Protein AF-A6QT01-F1 (afdb_monomer)

Radius of gyration: 17.13 Å; Cα contacts (8 Å, |Δi|>4): 63; chains: 1; bounding box: 42×32×41 Å

Mean predicted aligned error: 12.09 Å

Sequence (136 aa):
MQLQRLYQLRVWSDDSMLNKWCTESHEENLNQGEFERILTNDFSLPKDSMLKEWYNGTYKKIARIKRTDMGADGLEDILTEFPPAFEFAKPLCRAIRDILFPYGDRGIIVGTPQDPKRLYNPVIKAYDDAIAKIKS

Structure (mmCIF, N/CA/C/O backbone):
data_AF-A6QT01-F1
#
_entry.id   AF-A6QT01-F1
#
loop_
_atom_site.group_PDB
_atom_site.id
_atom_site.type_symbol
_atom_site.label_atom_id
_atom_site.label_alt_id
_atom_site.label_comp_id
_atom_site.label_asym_id
_atom_site.label_entity_id
_atom_site.label_seq_id
_atom_site.pdbx_PDB_ins_code
_atom_site.Cartn_x
_atom_site.Cartn_y
_atom_site.Cartn_z
_atom_site.occupancy
_atom_site.B_iso_or_equiv
_atom_site.auth_seq_id
_atom_site.auth_comp_id
_atom_site.auth_asym_id
_atom_site.auth_atom_id
_atom_site.pdbx_PDB_model_num
ATOM 1 N N . MET A 1 1 ? -22.913 15.668 8.322 1.00 46.38 1 MET A N 1
ATOM 2 C CA . MET A 1 1 ? -22.617 17.094 8.010 1.00 46.38 1 MET A CA 1
ATOM 3 C C . MET A 1 1 ? -21.232 17.560 8.510 1.00 46.38 1 MET A C 1
ATOM 5 O O . MET A 1 1 ? -20.797 18.626 8.086 1.00 46.38 1 MET A O 1
ATOM 9 N N . GLN A 1 2 ? -20.512 16.812 9.369 1.00 51.22 2 GLN A N 1
ATOM 10 C CA . GLN A 1 2 ? -19.183 17.218 9.873 1.00 51.22 2 GLN A CA 1
ATOM 11 C C . GLN A 1 2 ? -18.005 16.577 9.107 1.00 51.22 2 GLN A C 1
ATOM 13 O O . GLN A 1 2 ? -17.073 17.297 8.751 1.00 51.22 2 GLN A O 1
ATOM 18 N N . LEU A 1 3 ? -18.093 15.299 8.716 1.00 41.78 3 LEU A N 1
ATOM 19 C CA . LEU A 1 3 ? -17.086 14.625 7.866 1.00 41.78 3 LEU A CA 1
ATOM 20 C C . LEU A 1 3 ? -16.738 15.369 6.562 1.00 41.78 3 LEU A C 1
ATOM 22 O O . LEU A 1 3 ? -15.567 15.519 6.218 1.00 41.78 3 LEU A O 1
ATOM 26 N N . GLN A 1 4 ? -17.742 15.924 5.879 1.00 46.78 4 GLN A N 1
ATOM 27 C CA . GLN A 1 4 ? -17.555 16.688 4.639 1.00 46.78 4 GLN A CA 1
ATOM 28 C C . GLN A 1 4 ? -16.692 17.949 4.849 1.00 46.78 4 GLN A C 1
ATOM 30 O O . GLN A 1 4 ? -15.889 18.297 3.987 1.00 46.78 4 GLN A O 1
ATOM 35 N N . ARG A 1 5 ? -16.777 18.600 6.023 1.00 46.69 5 ARG A N 1
ATOM 36 C CA . ARG A 1 5 ? -15.918 19.753 6.356 1.00 46.69 5 ARG A CA 1
ATOM 37 C C . ARG A 1 5 ? -14.478 19.342 6.655 1.00 46.69 5 ARG A C 1
ATOM 39 O O . ARG A 1 5 ? -13.564 20.079 6.299 1.00 46.69 5 ARG A O 1
ATOM 46 N N . LEU A 1 6 ? -14.265 18.189 7.296 1.00 44.66 6 LEU A N 1
ATOM 47 C CA . LEU A 1 6 ? -12.921 17.691 7.626 1.00 44.66 6 LEU A CA 1
ATOM 48 C C . LEU A 1 6 ? -12.116 17.340 6.366 1.00 44.66 6 LEU A C 1
ATOM 50 O O . LEU A 1 6 ? -10.916 17.609 6.315 1.00 44.66 6 LEU A O 1
ATOM 54 N N . TYR A 1 7 ? -12.779 16.815 5.334 1.00 43.91 7 TYR A N 1
ATOM 55 C CA . TYR A 1 7 ? -12.152 16.542 4.038 1.00 43.91 7 TYR A CA 1
ATOM 56 C C . TYR A 1 7 ? -11.927 17.811 3.202 1.00 43.91 7 TYR A C 1
ATOM 58 O O . TYR A 1 7 ? -10.860 17.957 2.607 1.00 43.91 7 TYR A O 1
ATOM 66 N N . GLN A 1 8 ? -12.847 18.784 3.236 1.00 49.38 8 GLN A N 1
ATOM 67 C CA . GLN A 1 8 ? -12.639 20.087 2.582 1.00 49.38 8 GLN A CA 1
ATOM 68 C C . GLN A 1 8 ? -11.492 20.909 3.203 1.00 49.38 8 GLN A C 1
ATOM 70 O O . GLN A 1 8 ? -10.868 21.710 2.510 1.00 49.38 8 GLN A O 1
ATOM 75 N N . LEU A 1 9 ? -11.152 20.684 4.480 1.00 45.25 9 LEU A N 1
ATOM 76 C CA . LEU A 1 9 ? -10.017 21.331 5.158 1.00 45.25 9 LEU A CA 1
ATOM 77 C C . LEU A 1 9 ? -8.638 20.822 4.693 1.00 45.25 9 LEU A C 1
ATOM 79 O O . LEU A 1 9 ? -7.644 21.525 4.882 1.00 45.25 9 LEU A O 1
ATOM 83 N N . ARG A 1 10 ? -8.547 19.638 4.066 1.00 45.94 10 ARG A N 1
ATOM 84 C CA . ARG A 1 10 ? -7.302 19.113 3.476 1.00 45.94 10 ARG A CA 1
ATOM 85 C C . ARG A 1 10 ? -7.426 18.956 1.956 1.00 45.94 10 ARG A C 1
ATOM 87 O O . ARG A 1 10 ? -7.525 17.862 1.426 1.00 45.94 10 ARG A O 1
ATOM 94 N N . VAL A 1 11 ? -7.328 20.095 1.269 1.00 44.81 11 VAL A N 1
ATOM 95 C CA . VAL A 1 11 ? -6.832 20.280 -0.116 1.00 44.81 11 VAL A CA 1
ATOM 96 C C . VAL A 1 11 ? -7.614 19.618 -1.263 1.00 44.81 11 VAL A C 1
ATOM 98 O O . VAL A 1 11 ? -7.291 19.899 -2.406 1.00 44.81 11 VAL A O 1
ATOM 101 N N . TRP A 1 12 ? -8.646 18.798 -1.073 1.00 44.38 12 TRP A N 1
ATOM 102 C CA . TRP A 1 12 ? -9.401 18.223 -2.208 1.00 44.38 12 TRP A CA 1
ATOM 103 C C . TRP A 1 12 ? -10.818 18.802 -2.250 1.00 44.38 12 TRP A C 1
ATOM 105 O O . TRP A 1 12 ? -11.774 18.194 -1.779 1.00 44.38 12 TRP A O 1
ATOM 115 N N . SER A 1 13 ? -10.929 20.037 -2.751 1.00 44.19 13 SER A N 1
ATOM 116 C CA . SER A 1 13 ? -12.147 20.851 -2.616 1.00 44.19 13 SER A CA 1
ATOM 117 C C . SER A 1 13 ? -13.298 20.474 -3.556 1.00 44.19 13 SER A C 1
ATOM 119 O O . SER A 1 13 ? -14.434 20.757 -3.199 1.00 44.19 13 SER A O 1
ATOM 121 N N . ASP A 1 14 ? -13.069 19.823 -4.700 1.00 48.16 14 ASP A N 1
ATOM 122 C CA . ASP A 1 14 ? -14.105 19.734 -5.750 1.00 48.16 14 ASP A CA 1
ATOM 123 C C . ASP A 1 14 ? -14.274 18.335 -6.361 1.00 48.16 14 ASP A C 1
ATOM 125 O O . ASP A 1 14 ? -14.517 18.199 -7.560 1.00 48.16 14 ASP A O 1
ATOM 129 N N . ASP A 1 15 ? -14.161 17.265 -5.568 1.00 50.62 15 ASP A N 1
ATOM 130 C CA . ASP A 1 15 ? -14.431 15.927 -6.101 1.00 50.62 15 ASP A CA 1
ATOM 131 C C . ASP A 1 15 ? -15.898 15.513 -5.889 1.00 50.62 15 ASP A C 1
ATOM 133 O O . ASP A 1 15 ? -16.330 15.166 -4.785 1.00 50.62 15 ASP A O 1
ATOM 137 N N . SER A 1 16 ? -16.688 15.537 -6.969 1.00 52.47 16 SER A N 1
ATOM 138 C CA . SER A 1 16 ? -18.086 15.078 -6.951 1.00 52.47 16 SER A CA 1
ATOM 139 C C . SER A 1 16 ? -18.210 13.602 -6.550 1.00 52.47 16 SER A C 1
ATOM 141 O O . SER A 1 16 ? -19.237 13.205 -5.995 1.00 52.47 16 SER A O 1
ATOM 143 N N . MET A 1 17 ? -17.150 12.805 -6.756 1.00 45.69 17 MET A N 1
ATOM 144 C CA . MET A 1 17 ? -17.104 11.410 -6.325 1.00 45.69 17 MET A CA 1
ATOM 145 C C . MET A 1 17 ? -17.058 11.268 -4.805 1.00 45.69 17 MET A C 1
ATOM 147 O O . MET A 1 17 ? -17.698 10.358 -4.292 1.00 45.69 17 MET A O 1
ATOM 151 N N . LEU A 1 18 ? -16.376 12.161 -4.078 1.00 48.75 18 LEU A N 1
ATOM 152 C CA . LEU A 1 18 ? -16.336 12.131 -2.609 1.00 48.75 18 LEU A CA 1
ATOM 153 C C . LEU A 1 18 ? -17.718 12.404 -2.014 1.00 48.75 18 LEU A C 1
ATOM 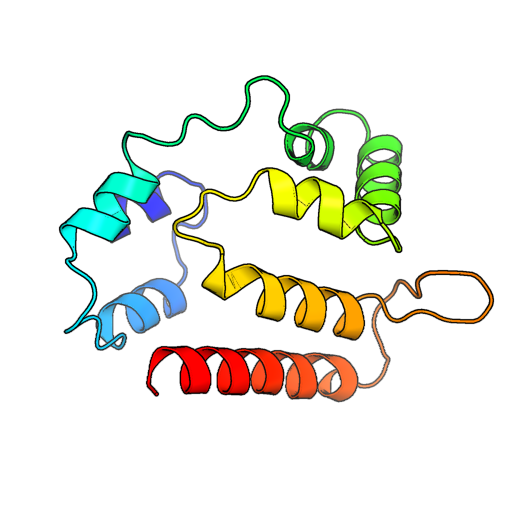155 O O . LEU A 1 18 ? -18.164 11.687 -1.121 1.00 48.75 18 LEU A O 1
ATOM 159 N N . ASN A 1 19 ? -18.426 13.399 -2.553 1.00 52.56 19 ASN A N 1
ATOM 160 C CA . ASN A 1 19 ? -19.798 13.681 -2.138 1.00 52.56 19 ASN A CA 1
ATOM 161 C C . ASN A 1 19 ? -20.711 12.494 -2.440 1.00 52.56 19 ASN A C 1
ATOM 163 O O . ASN A 1 19 ? -21.474 12.080 -1.574 1.00 52.56 19 ASN A O 1
ATOM 167 N N . LYS A 1 20 ? -20.595 11.902 -3.631 1.00 51.84 20 LYS A N 1
ATOM 168 C CA . LYS A 1 20 ? -21.385 10.731 -4.012 1.00 51.84 20 LYS A CA 1
ATOM 169 C C . LYS A 1 20 ? -21.101 9.526 -3.105 1.00 51.84 20 LYS A C 1
ATOM 171 O O . LYS A 1 20 ? -22.038 8.924 -2.600 1.00 51.84 20 LYS A O 1
ATOM 176 N N . TRP A 1 21 ? -19.832 9.254 -2.801 1.00 50.56 21 TRP A N 1
ATOM 177 C CA . TRP A 1 21 ? -19.414 8.160 -1.920 1.00 50.56 21 TRP A CA 1
ATOM 178 C C . TRP A 1 21 ? -19.923 8.337 -0.483 1.00 50.56 21 TRP A C 1
ATOM 180 O O . TRP A 1 21 ? -20.471 7.396 0.071 1.00 50.56 21 TRP A O 1
ATOM 190 N N . CYS A 1 22 ? -19.857 9.551 0.078 1.00 50.03 22 CYS A N 1
ATOM 191 C CA . CYS A 1 22 ? -20.431 9.873 1.394 1.00 50.03 22 CYS A CA 1
ATOM 192 C C . CYS A 1 22 ? -21.967 9.811 1.442 1.00 50.03 22 CYS A C 1
ATOM 194 O O . CYS A 1 22 ? -22.536 9.725 2.526 1.00 50.03 22 CYS A O 1
ATOM 196 N N . THR A 1 23 ? -22.645 9.949 0.298 1.00 50.09 23 THR A N 1
ATOM 197 C CA . THR A 1 23 ? -24.118 9.945 0.231 1.00 50.09 23 THR A CA 1
ATOM 198 C C . THR A 1 23 ? -24.666 8.541 -0.036 1.00 50.09 23 THR A C 1
ATOM 200 O O . THR A 1 23 ? -25.776 8.227 0.379 1.00 50.09 23 THR A O 1
ATOM 203 N N . GLU A 1 24 ? -23.895 7.700 -0.731 1.00 50.09 24 GLU A N 1
ATOM 204 C CA . GLU A 1 24 ? -24.264 6.333 -1.121 1.00 50.09 24 GLU A CA 1
ATOM 205 C C . GLU A 1 24 ? -23.672 5.257 -0.193 1.00 50.09 24 GLU A C 1
ATOM 207 O O . GLU A 1 24 ? -24.076 4.093 -0.265 1.00 50.09 24 GLU A O 1
ATOM 212 N N . SER A 1 25 ? -22.732 5.605 0.695 1.00 49.19 25 SER A N 1
ATOM 213 C CA . SER A 1 25 ? -22.277 4.692 1.739 1.00 49.19 25 SER A CA 1
ATOM 214 C C . SER A 1 25 ? -23.412 4.458 2.742 1.00 49.19 25 SER A C 1
ATOM 216 O O . SER A 1 25 ? -23.783 5.325 3.530 1.00 49.19 25 SER A O 1
ATOM 218 N N . HIS A 1 26 ? -23.976 3.248 2.729 1.00 4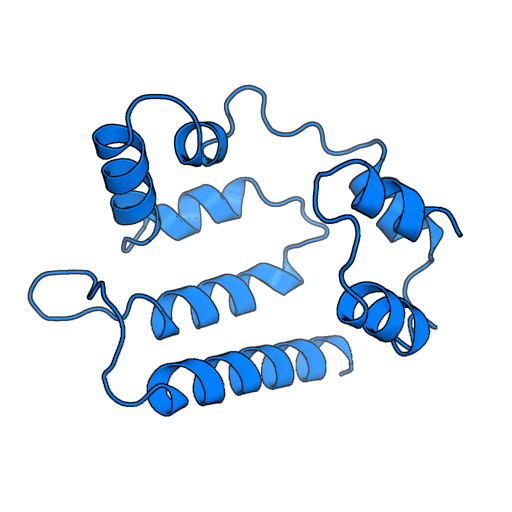5.34 26 HIS A N 1
ATOM 219 C CA . HIS A 1 26 ? -24.821 2.733 3.807 1.00 45.34 26 HIS A CA 1
ATOM 220 C C . HIS A 1 26 ? -23.971 2.512 5.074 1.00 45.34 26 HIS A C 1
ATOM 222 O O . HIS A 1 26 ? -23.740 1.379 5.498 1.00 45.34 26 HIS A O 1
ATOM 228 N N . GLU A 1 27 ? -23.476 3.592 5.680 1.00 47.12 27 GLU A N 1
ATOM 229 C CA . GLU A 1 27 ? -22.886 3.616 7.024 1.00 47.12 27 GLU A CA 1
ATOM 230 C C . GLU A 1 27 ? -23.981 3.463 8.096 1.00 47.12 27 GLU A C 1
ATOM 232 O O . GLU A 1 27 ? -24.045 4.217 9.058 1.00 47.12 27 GLU A O 1
ATOM 237 N N . GLU A 1 28 ? -24.879 2.487 7.952 1.00 44.84 28 GLU A N 1
ATOM 238 C CA . GLU A 1 28 ? -25.910 2.240 8.970 1.00 44.84 28 GLU A CA 1
ATOM 239 C C . GLU A 1 28 ? -25.373 1.471 10.190 1.00 44.84 28 GLU A C 1
ATOM 241 O O . GLU A 1 28 ? -26.103 1.289 11.155 1.00 44.84 28 GLU A O 1
ATOM 246 N N . ASN A 1 29 ? -24.100 1.046 10.195 1.00 43.69 29 ASN A N 1
ATOM 247 C CA . ASN A 1 29 ? -23.547 0.207 11.271 1.00 43.69 29 ASN A CA 1
ATOM 248 C C . ASN A 1 29 ? -22.169 0.612 11.814 1.00 43.69 29 ASN A C 1
ATOM 250 O O . ASN A 1 29 ? -21.608 -0.108 12.636 1.00 43.69 29 ASN A O 1
ATOM 254 N N . LEU A 1 30 ? -21.623 1.763 11.424 1.00 46.25 30 LEU A N 1
ATOM 255 C CA . LEU A 1 30 ? -20.524 2.369 12.173 1.00 46.25 30 LEU A CA 1
ATOM 256 C C . LEU A 1 30 ? -21.111 3.569 12.895 1.00 46.25 30 LEU A C 1
ATOM 258 O O . LEU A 1 30 ? -21.686 4.445 12.255 1.00 46.25 30 LEU A O 1
ATOM 262 N N . ASN A 1 31 ? -21.017 3.590 14.227 1.00 49.75 31 ASN A N 1
ATOM 263 C CA . ASN A 1 31 ? -21.434 4.748 15.007 1.00 49.75 31 ASN A CA 1
ATOM 264 C C . ASN A 1 31 ? -20.753 5.972 14.391 1.00 49.75 31 ASN A C 1
ATOM 266 O O . ASN A 1 31 ? -19.537 6.108 14.470 1.00 49.75 31 ASN A O 1
ATOM 270 N N . GLN A 1 32 ? -21.526 6.852 13.761 1.00 47.00 32 GLN A N 1
ATOM 271 C CA . GLN A 1 32 ? -21.029 8.012 13.017 1.00 47.00 32 GLN A CA 1
ATOM 272 C C . GLN A 1 32 ? -20.083 8.887 13.871 1.00 47.00 32 GLN A C 1
ATOM 274 O O . GLN A 1 32 ? -19.163 9.518 13.358 1.00 47.00 32 GLN A O 1
ATOM 279 N N . GLY A 1 33 ? -20.244 8.840 15.201 1.00 49.00 33 GLY A N 1
ATOM 280 C CA . GLY A 1 33 ? -19.358 9.479 16.174 1.00 49.00 33 GLY A CA 1
ATOM 281 C C . GLY A 1 33 ? -18.044 8.744 16.489 1.00 49.00 33 GLY A C 1
ATOM 282 O O . GLY A 1 33 ? -17.140 9.367 17.027 1.00 49.00 33 GLY A O 1
ATOM 283 N N . GLU A 1 34 ? -17.893 7.456 16.184 1.00 53.75 34 GLU A N 1
ATOM 284 C CA . GLU A 1 34 ? -16.659 6.680 16.386 1.00 53.75 34 GLU A CA 1
ATOM 285 C C . GLU A 1 34 ? -15.635 6.979 15.288 1.00 53.75 34 GLU A C 1
ATOM 287 O O . GLU A 1 34 ? -14.482 7.281 15.590 1.00 53.75 34 GLU A O 1
ATOM 292 N N . PHE A 1 35 ? -16.072 7.020 14.026 1.00 50.41 35 PHE A N 1
ATOM 293 C CA . PHE A 1 35 ? -15.212 7.419 12.911 1.00 50.41 35 PHE A CA 1
ATOM 294 C C . PHE A 1 35 ? -14.791 8.893 13.024 1.00 50.41 35 PHE A C 1
ATOM 296 O O . PHE A 1 35 ? -13.616 9.223 12.864 1.00 50.41 35 PHE A O 1
ATOM 303 N N . GLU A 1 36 ? -15.716 9.781 13.409 1.00 49.53 36 GLU A N 1
ATOM 304 C CA . GLU A 1 36 ? -15.386 11.179 13.700 1.00 49.53 36 GLU A CA 1
ATOM 305 C C . GLU A 1 36 ? -14.428 11.300 14.900 1.00 49.53 36 GLU A C 1
ATOM 307 O O . GLU A 1 36 ? -13.474 12.067 14.805 1.00 49.53 36 GLU A O 1
ATOM 312 N N . ARG A 1 37 ? -14.569 10.509 15.978 1.00 52.50 37 ARG A N 1
ATOM 313 C CA . ARG A 1 37 ? -13.604 10.474 17.105 1.00 52.50 37 ARG A CA 1
ATOM 314 C C . ARG A 1 37 ? -12.214 9.972 16.701 1.00 52.50 37 ARG A C 1
ATOM 316 O O . ARG A 1 37 ? -11.224 10.578 17.112 1.00 52.50 37 ARG A O 1
ATOM 323 N N . ILE A 1 38 ? -12.133 8.928 15.869 1.00 54.31 38 ILE A N 1
ATOM 324 C CA . ILE A 1 38 ? -10.871 8.416 15.303 1.00 54.31 38 ILE A CA 1
ATOM 325 C C . ILE A 1 38 ? -10.145 9.518 14.519 1.00 54.31 38 ILE A C 1
ATOM 327 O O . ILE A 1 38 ? -8.929 9.660 14.633 1.00 54.31 38 ILE A O 1
ATOM 331 N N . LEU A 1 39 ? -10.889 10.317 13.747 1.00 51.84 39 LEU A N 1
ATOM 332 C CA . LEU A 1 39 ? -10.334 11.389 12.920 1.00 51.84 39 LEU A CA 1
ATOM 333 C C . LEU A 1 39 ? -10.049 12.687 13.686 1.00 51.84 39 LEU A C 1
ATOM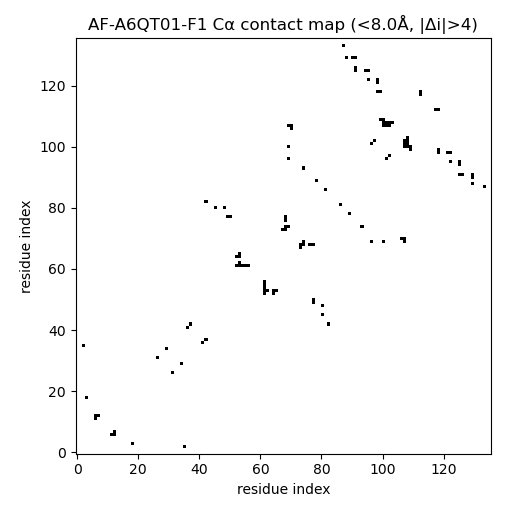 335 O O . LEU A 1 39 ? -9.208 13.468 13.235 1.00 51.84 39 LEU A O 1
ATOM 339 N N . THR A 1 40 ? -10.751 12.949 14.793 1.00 47.78 40 THR A N 1
ATOM 340 C CA . THR A 1 40 ? -10.720 14.264 15.450 1.00 47.78 40 THR A CA 1
ATOM 341 C C . THR A 1 40 ? -10.027 14.330 16.801 1.00 47.78 40 THR A C 1
ATOM 343 O O . THR A 1 40 ? -9.685 15.459 17.148 1.00 47.78 40 THR A O 1
ATOM 346 N N . ASN A 1 41 ? -9.775 13.246 17.565 1.00 51.84 41 ASN A N 1
ATOM 347 C CA . ASN A 1 41 ? -9.213 13.507 18.905 1.00 51.84 41 ASN A CA 1
ATOM 348 C C . ASN A 1 41 ? -8.381 12.483 19.709 1.00 51.84 41 ASN A C 1
ATOM 350 O O . ASN A 1 41 ? -7.881 12.925 20.734 1.00 51.84 41 ASN A O 1
ATOM 354 N N . ASP A 1 42 ? -8.132 11.222 19.323 1.00 50.16 42 ASP A N 1
ATOM 355 C CA . ASP A 1 42 ? -7.341 10.314 20.211 1.00 50.16 42 ASP A CA 1
ATOM 356 C C . ASP A 1 42 ? -6.099 9.649 19.591 1.00 50.16 42 ASP A C 1
ATOM 358 O O . ASP A 1 42 ? -5.291 9.055 20.305 1.00 50.16 42 ASP A O 1
ATOM 362 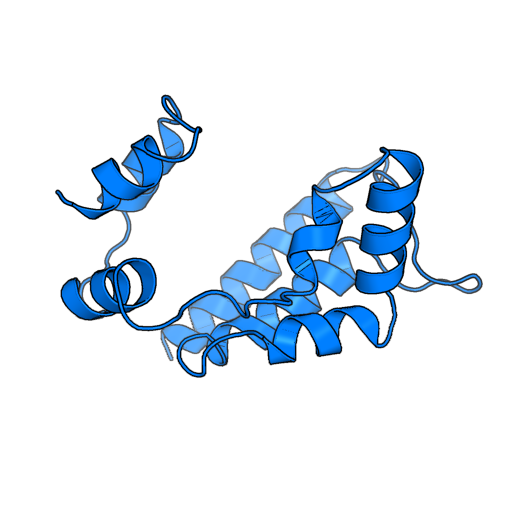N N . PHE A 1 43 ? -5.862 9.799 18.286 1.00 54.28 43 PHE A N 1
ATOM 363 C CA . PHE A 1 43 ? -4.637 9.308 17.649 1.00 54.28 43 PHE A CA 1
ATOM 364 C C . PHE A 1 43 ? -3.792 10.487 17.180 1.00 54.28 43 PHE A C 1
ATOM 366 O O . PHE A 1 43 ? -3.857 10.916 16.027 1.00 54.28 43 PHE A O 1
ATOM 373 N N . SER A 1 44 ? -2.982 11.046 18.086 1.00 56.66 44 SER A N 1
ATOM 374 C CA . SER A 1 44 ? -1.900 11.924 17.648 1.00 56.66 44 SER A CA 1
ATOM 375 C C . SER A 1 44 ? -0.989 11.102 16.740 1.00 56.66 44 SER A C 1
ATOM 377 O O . SER A 1 44 ? -0.430 10.106 17.208 1.00 56.66 44 SER A O 1
ATOM 379 N N . LEU A 1 45 ? -0.839 11.503 15.469 1.00 56.66 45 LEU A N 1
ATOM 380 C CA . LEU A 1 45 ? 0.202 10.952 14.596 1.00 56.66 45 LEU A CA 1
ATOM 381 C C . LEU A 1 45 ? 1.503 10.883 15.402 1.00 56.66 45 LEU A C 1
ATOM 383 O O . LEU A 1 45 ? 1.846 11.897 16.030 1.00 56.66 45 LEU A O 1
ATOM 387 N N . PRO A 1 46 ? 2.210 9.738 15.408 1.00 66.12 46 PRO A N 1
ATOM 388 C CA . PRO A 1 46 ? 3.462 9.623 16.132 1.00 66.12 46 PRO A CA 1
ATOM 389 C C . PRO A 1 46 ? 4.334 10.846 15.838 1.00 66.12 46 PRO A C 1
ATOM 391 O O . PRO A 1 46 ? 4.473 11.268 14.680 1.00 66.12 46 PRO A O 1
ATOM 394 N N . LYS A 1 47 ? 4.882 11.475 16.890 1.00 68.94 47 LYS A N 1
ATOM 395 C CA . LYS A 1 47 ? 5.746 12.659 16.727 1.00 68.94 47 LYS A CA 1
ATOM 396 C C . LYS A 1 47 ? 6.879 12.383 15.736 1.00 68.94 47 LYS A C 1
ATOM 398 O O . LYS A 1 47 ? 7.246 13.300 15.007 1.00 68.94 47 LYS A O 1
ATOM 403 N N . ASP A 1 48 ? 7.278 11.124 15.608 1.00 78.69 48 ASP A N 1
ATOM 404 C CA . ASP A 1 48 ? 8.288 10.640 14.675 1.00 78.69 48 ASP A CA 1
ATOM 405 C C . ASP A 1 48 ? 7.715 9.624 13.668 1.00 78.69 48 ASP A C 1
ATOM 407 O O . ASP A 1 48 ? 8.350 8.621 13.371 1.00 78.69 48 ASP A O 1
ATOM 411 N N . SER A 1 49 ? 6.500 9.863 13.149 1.00 85.75 49 SER A N 1
ATOM 412 C CA . SER A 1 49 ? 5.898 9.002 12.115 1.00 85.75 49 SER A CA 1
ATOM 413 C C . SER A 1 49 ? 6.790 8.906 10.876 1.00 85.75 49 SER A C 1
ATOM 415 O O . SER A 1 49 ? 7.183 9.930 10.302 1.00 85.75 49 SER A O 1
ATOM 417 N N . MET A 1 50 ? 7.035 7.678 10.418 1.00 88.50 50 MET A N 1
ATOM 418 C CA . MET A 1 50 ? 7.791 7.361 9.206 1.00 88.50 50 MET A CA 1
ATOM 419 C C . MET A 1 50 ? 7.195 8.046 7.974 1.00 88.50 50 MET A C 1
ATOM 421 O O . MET A 1 50 ? 7.920 8.523 7.097 1.00 88.50 50 MET A O 1
ATOM 425 N N . LEU A 1 51 ? 5.867 8.204 7.933 1.00 89.88 51 LEU A N 1
ATOM 426 C CA . LEU A 1 51 ? 5.171 8.844 6.817 1.00 89.88 51 LEU A CA 1
ATOM 427 C C . LEU A 1 51 ? 5.489 10.339 6.672 1.00 89.88 51 LEU A C 1
ATOM 429 O O . LEU A 1 51 ? 5.252 10.903 5.604 1.00 89.88 51 LEU A O 1
ATOM 433 N N . LYS A 1 52 ? 6.084 11.000 7.675 1.00 89.88 52 LYS A N 1
ATOM 434 C CA . LYS A 1 52 ? 6.577 12.384 7.521 1.00 89.88 52 LYS A CA 1
ATOM 435 C C . LYS A 1 52 ? 7.640 12.493 6.434 1.00 89.88 52 LYS A C 1
ATOM 437 O O . LYS A 1 52 ? 7.714 13.484 5.707 1.00 89.88 52 LYS A O 1
ATOM 442 N N . GLU A 1 53 ? 8.437 11.448 6.276 1.00 90.06 53 GLU A N 1
ATOM 443 C CA . GLU A 1 53 ? 9.509 11.398 5.292 1.00 90.06 53 GLU A CA 1
ATOM 444 C C . GLU A 1 53 ? 8.998 11.180 3.854 1.00 90.06 53 GLU A C 1
ATOM 446 O O . GLU A 1 53 ? 9.744 11.352 2.887 1.00 90.06 53 GLU A O 1
ATOM 451 N N . TRP A 1 54 ? 7.705 10.875 3.678 1.00 93.12 54 TRP A N 1
ATOM 452 C CA . TRP A 1 54 ? 7.074 10.757 2.359 1.00 93.12 54 TRP A CA 1
ATOM 453 C C . TRP A 1 54 ? 6.791 12.097 1.686 1.00 93.12 54 TRP A C 1
ATOM 455 O O . TRP A 1 54 ? 6.456 12.111 0.499 1.00 93.12 54 TRP A O 1
ATOM 465 N N . TYR A 1 55 ? 6.881 13.203 2.421 1.00 89.81 55 TYR A N 1
ATOM 466 C CA . TYR A 1 55 ? 6.609 14.542 1.898 1.00 89.81 55 TYR A CA 1
ATOM 467 C C . TYR A 1 55 ? 7.617 15.603 2.360 1.00 89.81 55 TYR A C 1
ATOM 469 O O . TYR A 1 55 ? 7.565 16.731 1.876 1.00 89.81 55 TYR A O 1
ATOM 477 N N . ASN A 1 56 ? 8.568 15.251 3.231 1.00 86.00 56 ASN A N 1
ATOM 478 C CA . ASN A 1 56 ? 9.625 16.152 3.685 1.00 86.00 56 ASN A CA 1
ATOM 479 C C . ASN A 1 56 ? 10.965 15.902 2.972 1.00 86.00 56 ASN A C 1
ATOM 481 O O . ASN A 1 56 ? 11.425 14.772 2.808 1.00 86.00 56 ASN A O 1
ATOM 485 N N . GLY A 1 57 ? 11.656 16.990 2.623 1.00 92.19 57 GLY A N 1
ATOM 486 C CA . GLY A 1 57 ? 12.988 16.961 2.015 1.00 92.19 57 GLY A CA 1
ATOM 487 C C . GLY A 1 57 ? 12.973 17.045 0.489 1.00 92.19 57 GLY A C 1
ATOM 488 O O . GLY A 1 57 ? 12.033 17.539 -0.125 1.00 92.19 57 GLY A O 1
ATOM 489 N N . THR A 1 58 ? 14.066 16.613 -0.143 1.00 96.12 58 THR A N 1
ATOM 490 C CA . THR A 1 58 ? 14.198 16.686 -1.605 1.00 96.12 58 THR A CA 1
ATOM 491 C C . THR A 1 58 ? 13.402 15.579 -2.287 1.00 96.12 58 THR A C 1
ATOM 493 O O . THR A 1 58 ? 13.238 14.490 -1.737 1.00 96.12 58 THR A O 1
ATOM 496 N N . TYR A 1 59 ? 13.000 15.802 -3.541 1.00 93.50 59 TYR A N 1
ATOM 497 C CA . TYR A 1 59 ? 12.333 14.779 -4.353 1.00 93.50 59 TYR A CA 1
ATOM 498 C C . TYR A 1 59 ? 13.095 13.443 -4.367 1.00 93.50 59 TYR A C 1
ATOM 500 O O . TYR A 1 59 ? 12.507 12.383 -4.173 1.00 93.50 59 TYR A O 1
ATOM 508 N N . LYS A 1 60 ? 14.426 13.482 -4.534 1.00 95.88 60 LYS A N 1
ATOM 509 C CA . LYS A 1 60 ? 15.271 12.276 -4.538 1.00 95.88 60 LYS A CA 1
ATOM 510 C C . LYS A 1 60 ? 15.215 11.532 -3.200 1.00 95.88 60 LYS A C 1
ATOM 512 O O . LYS A 1 60 ? 15.206 10.303 -3.201 1.00 95.88 60 LYS A O 1
ATOM 517 N N . LYS A 1 61 ? 15.179 12.261 -2.078 1.00 95.62 61 LYS A N 1
ATOM 518 C CA . LYS A 1 61 ? 15.033 11.678 -0.738 1.00 95.62 61 LYS A CA 1
ATOM 519 C C . LYS A 1 61 ? 13.658 11.024 -0.594 1.00 95.62 61 LYS A C 1
ATOM 521 O O . LYS A 1 61 ? 13.597 9.827 -0.334 1.00 95.62 61 LYS A O 1
ATOM 526 N N . ILE A 1 62 ? 12.592 11.768 -0.880 1.00 94.19 62 ILE A N 1
ATOM 527 C CA . ILE A 1 62 ? 11.203 11.292 -0.813 1.00 94.19 62 ILE A CA 1
ATOM 528 C C . ILE A 1 62 ? 11.007 10.033 -1.670 1.00 94.19 62 ILE A C 1
ATOM 530 O O . ILE A 1 62 ? 10.493 9.020 -1.200 1.00 94.19 62 ILE A O 1
ATOM 534 N N . ALA A 1 63 ? 11.472 10.056 -2.921 1.00 92.44 63 ALA A N 1
ATOM 535 C CA . ALA A 1 63 ? 11.348 8.928 -3.839 1.00 92.44 63 ALA A CA 1
ATOM 536 C C . ALA A 1 63 ? 12.178 7.709 -3.408 1.00 92.44 63 ALA A C 1
ATOM 538 O O . ALA A 1 63 ? 11.838 6.581 -3.766 1.00 92.44 63 ALA A O 1
ATOM 539 N N . ARG A 1 64 ? 13.291 7.905 -2.688 1.00 93.31 64 ARG A N 1
ATOM 540 C CA . ARG A 1 64 ? 14.074 6.800 -2.119 1.00 93.31 64 ARG A CA 1
ATOM 541 C C . ARG A 1 64 ? 13.333 6.165 -0.949 1.00 93.31 64 ARG A C 1
ATOM 543 O O . ARG A 1 64 ? 13.231 4.948 -0.931 1.00 93.31 64 ARG A O 1
ATOM 550 N N . ILE A 1 65 ? 12.792 6.979 -0.046 1.00 94.44 65 ILE A N 1
ATOM 551 C CA . ILE A 1 65 ? 12.082 6.518 1.152 1.00 94.44 65 ILE A CA 1
ATOM 552 C C . ILE A 1 65 ? 10.818 5.756 0.770 1.00 94.44 65 ILE A C 1
ATOM 554 O O . ILE A 1 65 ? 10.722 4.578 1.081 1.00 94.44 65 ILE A O 1
ATOM 558 N N . LYS A 1 66 ? 9.944 6.338 -0.063 1.00 93.06 66 LYS A N 1
ATOM 559 C CA . LYS A 1 66 ? 8.755 5.635 -0.582 1.00 93.06 66 LYS A CA 1
ATOM 560 C C . LYS A 1 66 ? 9.095 4.283 -1.218 1.00 93.06 66 LYS A C 1
ATOM 562 O O . LYS A 1 66 ? 8.352 3.326 -1.064 1.00 93.06 66 LYS A O 1
ATOM 567 N N . ARG A 1 67 ? 10.215 4.192 -1.947 1.00 92.06 67 ARG A N 1
ATOM 568 C CA . ARG A 1 67 ? 10.656 2.929 -2.562 1.00 92.06 67 ARG A CA 1
ATOM 569 C C . ARG A 1 67 ? 11.100 1.907 -1.515 1.00 92.06 67 ARG A C 1
ATOM 571 O O . ARG A 1 67 ? 10.779 0.738 -1.674 1.00 92.06 67 ARG A O 1
ATOM 578 N N . THR A 1 68 ? 11.847 2.332 -0.498 1.00 92.38 68 THR A N 1
ATOM 579 C CA . THR A 1 68 ? 12.254 1.461 0.615 1.00 92.38 68 THR A CA 1
ATOM 580 C C . THR A 1 68 ? 11.039 0.956 1.382 1.00 92.38 68 THR A C 1
ATOM 582 O O . THR A 1 68 ? 10.944 -0.237 1.649 1.00 92.38 68 THR A O 1
ATOM 585 N N . ASP A 1 69 ? 10.085 1.839 1.650 1.00 93.88 69 ASP A N 1
ATOM 586 C CA . ASP A 1 69 ? 8.893 1.529 2.433 1.00 93.88 69 ASP A CA 1
ATOM 587 C C . ASP A 1 69 ? 7.915 0.625 1.676 1.00 93.88 69 ASP A C 1
ATOM 589 O O . ASP A 1 69 ? 7.225 -0.186 2.271 1.00 93.88 69 ASP A O 1
ATOM 593 N N . MET A 1 70 ? 7.883 0.691 0.343 1.00 93.38 70 MET A N 1
ATOM 594 C CA . MET A 1 70 ? 7.180 -0.311 -0.469 1.00 93.38 70 MET A CA 1
ATOM 595 C C . MET A 1 70 ? 7.978 -1.615 -0.627 1.00 93.38 70 MET A C 1
ATOM 597 O O . MET A 1 70 ? 7.552 -2.496 -1.370 1.00 93.38 70 MET A O 1
ATOM 601 N N . GLY A 1 71 ? 9.137 -1.743 0.027 1.00 88.12 71 GLY A N 1
ATOM 602 C CA . GLY A 1 71 ? 9.963 -2.946 0.092 1.00 88.12 71 GLY A CA 1
ATOM 603 C C . GLY A 1 71 ? 9.334 -4.082 0.911 1.00 88.12 71 GLY A C 1
ATOM 604 O O . GLY A 1 71 ? 8.122 -4.113 1.103 1.00 88.12 71 GLY A O 1
ATOM 605 N N . ALA A 1 72 ? 10.155 -5.054 1.329 1.00 77.25 72 ALA A N 1
ATOM 606 C CA . ALA A 1 72 ? 9.651 -6.364 1.768 1.00 77.25 72 ALA A CA 1
ATOM 607 C C . ALA A 1 72 ? 9.159 -6.252 3.202 1.00 77.25 72 ALA A C 1
ATOM 609 O O . ALA A 1 72 ? 8.071 -6.708 3.527 1.00 77.25 72 ALA A O 1
ATOM 610 N N . ASP A 1 73 ? 9.950 -5.537 3.997 1.00 84.44 73 ASP A N 1
ATOM 611 C CA . ASP A 1 73 ? 9.707 -5.310 5.413 1.00 84.44 73 ASP A CA 1
ATOM 612 C C . ASP A 1 73 ? 9.195 -3.881 5.675 1.00 84.44 73 ASP A C 1
ATOM 614 O O . ASP A 1 73 ? 8.483 -3.638 6.642 1.00 84.44 73 ASP A O 1
ATOM 618 N N . GLY A 1 74 ? 9.482 -2.931 4.772 1.00 91.62 74 GLY A N 1
ATOM 619 C CA . GLY A 1 74 ? 9.197 -1.508 4.993 1.00 91.62 74 GLY A CA 1
ATOM 620 C C . GLY A 1 74 ? 7.708 -1.164 5.117 1.00 91.62 74 GLY A C 1
ATOM 621 O O . GLY A 1 74 ? 7.355 -0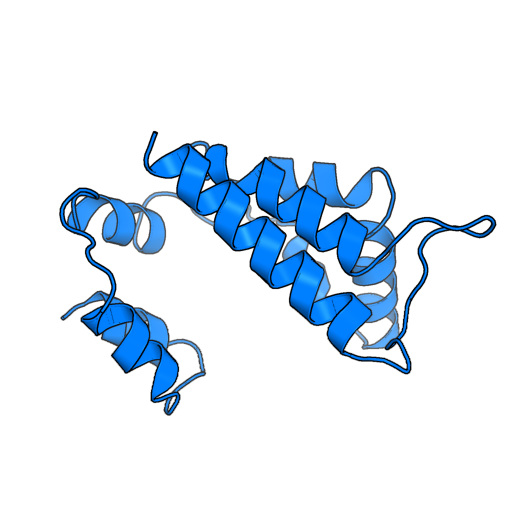.213 5.815 1.00 91.62 74 GLY A O 1
ATOM 622 N N . LEU A 1 75 ? 6.819 -1.940 4.484 1.00 93.00 75 LEU A N 1
ATOM 623 C CA . LEU A 1 75 ? 5.382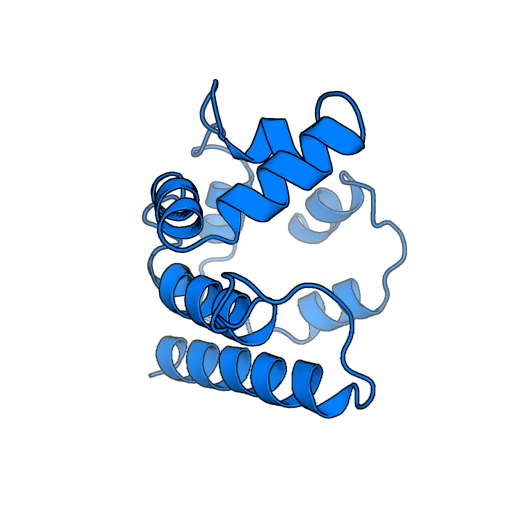 -1.722 4.635 1.00 93.00 75 LEU A CA 1
ATOM 624 C C . LEU A 1 75 ? 4.937 -2.120 6.041 1.00 93.00 75 LEU A C 1
ATOM 626 O O . LEU A 1 75 ? 4.112 -1.429 6.629 1.00 93.00 75 LEU A O 1
ATOM 630 N N . GLU A 1 76 ? 5.468 -3.219 6.574 1.00 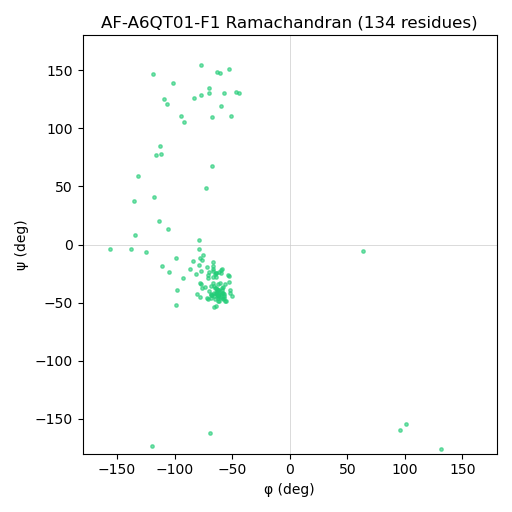93.69 76 GLU A N 1
ATOM 631 C CA . GLU A 1 76 ? 5.075 -3.720 7.889 1.00 93.69 76 GLU A CA 1
ATOM 632 C C . GLU A 1 76 ? 5.433 -2.721 8.987 1.00 93.69 76 GLU A C 1
ATOM 634 O O . GLU A 1 76 ? 4.600 -2.480 9.859 1.00 93.69 76 GLU A O 1
ATOM 639 N N . ASP A 1 77 ? 6.586 -2.054 8.878 1.00 92.06 77 ASP A N 1
ATOM 640 C CA . ASP A 1 77 ? 6.977 -0.969 9.783 1.00 92.06 77 ASP A CA 1
ATOM 641 C C . ASP A 1 77 ? 5.935 0.164 9.785 1.00 92.06 77 ASP A C 1
ATOM 643 O O . ASP A 1 77 ? 5.459 0.564 10.848 1.00 92.06 77 ASP A O 1
ATOM 647 N N . ILE A 1 78 ? 5.474 0.614 8.610 1.00 91.75 78 ILE A N 1
ATOM 648 C CA . ILE A 1 78 ? 4.395 1.616 8.502 1.00 91.75 78 ILE A CA 1
ATOM 649 C C . ILE A 1 78 ? 3.097 1.101 9.130 1.00 91.75 78 ILE A C 1
ATOM 651 O O . ILE A 1 78 ? 2.397 1.841 9.824 1.00 91.75 78 ILE A O 1
ATOM 655 N N . LEU A 1 79 ? 2.755 -0.165 8.892 1.00 92.12 79 LEU A N 1
ATOM 656 C CA . LEU A 1 79 ? 1.543 -0.764 9.440 1.00 92.12 79 LEU A CA 1
ATOM 657 C C . LEU A 1 79 ? 1.596 -0.901 10.970 1.00 92.12 79 LEU A C 1
ATOM 659 O O . LEU A 1 79 ? 0.539 -1.035 11.587 1.00 92.12 79 LEU A O 1
ATOM 663 N N . THR A 1 80 ? 2.767 -0.842 11.611 1.00 91.06 80 THR A N 1
ATOM 664 C CA . THR A 1 80 ? 2.852 -0.782 13.083 1.00 91.06 80 THR A CA 1
ATOM 665 C C . THR A 1 80 ? 2.368 0.549 13.659 1.00 91.06 80 THR A C 1
ATOM 667 O O . THR A 1 80 ? 1.911 0.583 14.799 1.00 91.06 80 THR A O 1
ATOM 670 N N . GLU A 1 81 ? 2.389 1.630 12.870 1.00 90.25 81 GLU A N 1
ATOM 671 C CA . GLU A 1 81 ? 1.879 2.943 13.286 1.00 90.25 81 GLU A CA 1
ATOM 672 C C . GLU A 1 81 ? 0.347 3.027 13.236 1.00 90.25 81 GLU A C 1
ATOM 674 O O . GLU A 1 81 ? -0.238 3.997 13.728 1.00 90.25 81 GLU A O 1
ATOM 679 N N . PHE A 1 82 ? -0.320 2.043 12.623 1.00 86.69 82 PHE A N 1
ATOM 680 C CA . PHE A 1 82 ? -1.771 2.059 12.485 1.00 86.69 82 PHE A CA 1
ATOM 681 C C . PHE A 1 82 ? -2.433 1.844 13.852 1.00 86.69 82 PHE A C 1
ATOM 683 O O . PHE A 1 82 ? -2.118 0.874 14.545 1.00 86.69 82 PHE A O 1
ATOM 690 N N . PRO A 1 83 ? -3.404 2.696 14.226 1.00 83.44 83 PRO A N 1
ATOM 691 C CA . PRO A 1 83 ? -4.243 2.466 15.391 1.00 83.44 83 PRO A CA 1
ATOM 692 C C . PRO A 1 83 ? -4.911 1.083 15.377 1.00 83.44 83 PRO A C 1
ATOM 694 O O . PRO A 1 83 ? -5.283 0.614 14.297 1.00 83.44 83 PRO A O 1
ATOM 697 N N . PRO A 1 84 ? -5.201 0.481 16.549 1.00 84.31 84 PRO A N 1
ATOM 698 C CA . PRO A 1 84 ? -5.926 -0.790 16.629 1.00 84.31 84 PRO A CA 1
ATOM 699 C C . PRO A 1 84 ? -7.260 -0.797 15.866 1.00 84.31 84 PRO A C 1
ATOM 701 O O . PRO A 1 84 ? -7.642 -1.809 15.285 1.00 84.31 84 PRO A O 1
ATOM 704 N N . ALA A 1 85 ? -7.939 0.355 15.799 1.00 84.31 85 ALA A N 1
ATOM 705 C CA . ALA A 1 85 ? -9.174 0.527 15.034 1.00 84.31 85 ALA A CA 1
ATOM 706 C C . ALA A 1 85 ? -9.013 0.229 13.530 1.00 84.31 85 ALA A C 1
ATOM 708 O O . ALA A 1 85 ? -9.999 -0.075 12.871 1.00 84.31 85 ALA A O 1
ATOM 709 N N . PHE A 1 86 ? -7.792 0.278 12.986 1.00 86.44 86 PHE A N 1
ATOM 710 C CA . PHE A 1 86 ? -7.488 0.016 11.577 1.00 86.44 86 PHE A CA 1
ATOM 711 C C . PHE A 1 86 ? -6.815 -1.340 11.328 1.00 86.44 86 PHE A C 1
ATOM 713 O O . PHE A 1 86 ? -6.334 -1.586 10.220 1.00 86.44 86 PHE A O 1
ATOM 720 N N . GLU A 1 87 ? -6.802 -2.258 12.301 1.00 88.94 87 GLU A N 1
ATOM 721 C CA . GLU A 1 87 ? -6.234 -3.597 12.081 1.00 88.94 87 GLU A CA 1
ATOM 722 C C . GLU A 1 87 ? -6.909 -4.347 10.929 1.00 88.94 87 GLU A C 1
ATOM 724 O O . GLU A 1 87 ? -6.245 -5.005 10.125 1.00 88.94 87 GLU A O 1
ATOM 729 N N . PHE A 1 88 ? -8.224 -4.167 10.774 1.00 88.44 88 PHE A N 1
ATOM 730 C CA . PHE A 1 88 ? -8.989 -4.766 9.679 1.00 88.44 88 PHE A CA 1
ATOM 731 C C . PHE A 1 88 ? -8.513 -4.306 8.288 1.00 88.44 88 PHE A C 1
ATOM 733 O O . PHE A 1 88 ? -8.717 -5.017 7.303 1.00 88.44 88 PHE A O 1
ATOM 740 N N . ALA A 1 89 ? -7.869 -3.137 8.190 1.00 91.06 89 ALA A N 1
ATOM 741 C CA . ALA A 1 89 ? -7.408 -2.559 6.932 1.00 91.06 89 ALA A CA 1
ATOM 742 C C . ALA A 1 89 ? -6.010 -3.053 6.519 1.00 91.06 89 ALA A C 1
ATOM 744 O O . ALA A 1 89 ? -5.678 -3.017 5.332 1.00 91.06 89 ALA A O 1
ATOM 745 N N . LYS A 1 90 ? -5.190 -3.570 7.447 1.00 94.44 90 LYS A N 1
ATOM 746 C CA . LYS A 1 90 ? -3.818 -4.017 7.133 1.00 94.44 90 LYS A CA 1
ATOM 747 C C . LYS A 1 90 ? -3.747 -5.083 6.033 1.00 94.44 90 LYS A C 1
ATOM 749 O O . LYS A 1 90 ? -2.894 -4.951 5.154 1.00 94.44 90 LYS A O 1
ATOM 754 N N . PRO A 1 91 ? -4.618 -6.115 6.002 1.00 95.38 91 PRO A N 1
ATOM 755 C CA . PRO A 1 91 ? -4.623 -7.080 4.903 1.00 95.38 91 PRO A CA 1
ATOM 756 C C . PRO A 1 91 ? -4.858 -6.430 3.533 1.00 95.38 91 PRO A C 1
ATOM 758 O O . PRO A 1 91 ? -4.223 -6.825 2.557 1.00 95.38 91 PRO A O 1
ATOM 761 N N . LEU A 1 92 ? -5.723 -5.411 3.461 1.00 96.62 92 LEU A N 1
ATOM 762 C CA . LEU A 1 92 ? -5.965 -4.659 2.230 1.00 96.62 92 LEU A CA 1
ATOM 763 C C . LEU A 1 92 ? -4.726 -3.852 1.820 1.00 96.62 92 LEU A C 1
ATOM 765 O O . LEU A 1 92 ? -4.349 -3.879 0.651 1.00 96.62 92 LEU A O 1
ATOM 769 N N . CYS A 1 93 ? -4.052 -3.188 2.765 1.00 95.69 93 CYS A N 1
ATOM 770 C CA . CYS A 1 93 ? -2.812 -2.457 2.487 1.00 95.69 93 CYS A CA 1
ATOM 771 C C . CYS A 1 93 ? -1.729 -3.362 1.878 1.00 95.69 93 CYS A C 1
ATOM 773 O O . CYS A 1 93 ? -1.110 -2.982 0.884 1.00 95.69 93 CYS A O 1
ATOM 775 N N . ARG A 1 94 ? -1.545 -4.573 2.425 1.00 95.44 94 ARG A N 1
ATOM 776 C CA . ARG A 1 94 ? -0.607 -5.575 1.886 1.00 95.44 94 ARG A CA 1
ATOM 777 C C . ARG A 1 94 ? -0.982 -5.997 0.470 1.00 95.44 94 ARG A C 1
ATOM 779 O O . ARG A 1 94 ? -0.146 -5.935 -0.426 1.00 95.44 94 ARG A O 1
ATOM 786 N N . ALA A 1 95 ? -2.256 -6.327 0.246 1.00 96.25 95 ALA A N 1
ATOM 787 C CA . ALA A 1 95 ? -2.746 -6.713 -1.075 1.00 96.25 95 ALA A CA 1
ATOM 788 C C . ALA A 1 95 ? -2.524 -5.604 -2.116 1.00 96.25 95 ALA A C 1
ATOM 790 O O . ALA A 1 95 ? -2.009 -5.865 -3.201 1.00 96.25 95 ALA A O 1
ATOM 791 N N . ILE A 1 96 ? -2.853 -4.352 -1.777 1.00 95.81 96 ILE A N 1
ATOM 792 C CA . ILE A 1 96 ? -2.615 -3.201 -2.657 1.00 95.81 96 ILE A CA 1
ATOM 793 C C . ILE A 1 96 ? -1.121 -3.050 -2.945 1.00 95.81 96 ILE A C 1
ATOM 795 O O . ILE A 1 96 ? -0.744 -2.865 -4.101 1.00 95.81 96 ILE A O 1
ATOM 799 N N . ARG A 1 97 ? -0.257 -3.155 -1.930 1.00 94.69 97 ARG A N 1
ATOM 800 C CA . ARG A 1 97 ? 1.192 -3.060 -2.122 1.00 94.69 97 ARG A CA 1
ATOM 801 C C . ARG A 1 97 ? 1.715 -4.143 -3.064 1.00 94.69 97 ARG A C 1
ATOM 803 O O . ARG A 1 97 ? 2.496 -3.816 -3.950 1.00 94.69 97 ARG A O 1
ATOM 810 N N . ASP A 1 98 ? 1.259 -5.385 -2.934 1.00 93.56 98 ASP A N 1
ATOM 811 C CA . ASP A 1 98 ? 1.689 -6.483 -3.808 1.00 93.56 98 ASP A CA 1
ATOM 812 C C . ASP A 1 98 ? 1.219 -6.307 -5.255 1.00 93.56 98 ASP A C 1
ATOM 814 O O . ASP A 1 98 ? 1.936 -6.664 -6.191 1.00 93.56 98 ASP A O 1
ATOM 818 N N . ILE A 1 99 ? 0.041 -5.712 -5.452 1.00 94.19 99 ILE A N 1
ATOM 819 C CA . ILE A 1 99 ? -0.485 -5.389 -6.782 1.00 94.19 99 ILE A CA 1
ATOM 820 C C . ILE A 1 99 ? 0.298 -4.237 -7.423 1.00 94.19 99 ILE A C 1
ATOM 822 O O . ILE A 1 99 ? 0.645 -4.308 -8.603 1.00 94.19 99 ILE A O 1
ATOM 826 N N . LEU A 1 100 ? 0.547 -3.161 -6.670 1.00 92.31 100 LEU A N 1
ATOM 827 C CA . LEU A 1 100 ? 1.194 -1.951 -7.184 1.00 92.31 100 LEU A CA 1
ATOM 828 C C . LEU A 1 100 ? 2.713 -2.114 -7.336 1.00 92.31 100 LEU A C 1
ATOM 830 O O . LEU A 1 100 ? 3.301 -1.542 -8.254 1.00 92.31 100 LEU A O 1
ATOM 834 N N . PHE A 1 101 ? 3.341 -2.879 -6.443 1.00 93.06 101 PHE A N 1
ATOM 835 C CA . PHE A 1 101 ? 4.793 -3.036 -6.329 1.00 93.06 101 PHE A CA 1
ATOM 836 C C . PHE A 1 101 ? 5.192 -4.517 -6.234 1.00 93.06 101 PHE A C 1
ATOM 838 O O . PHE A 1 101 ? 5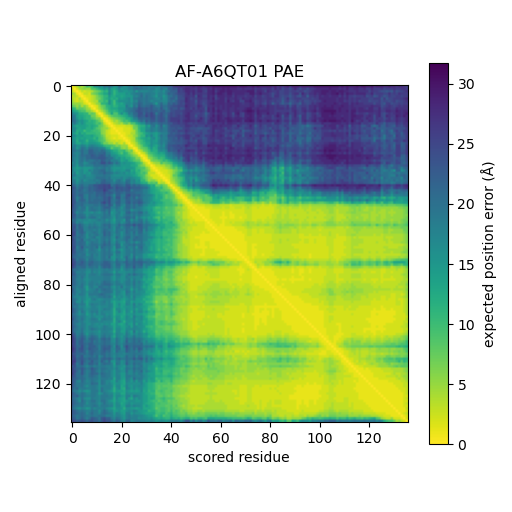.826 -4.932 -5.256 1.00 93.06 101 PHE A O 1
ATOM 845 N N . PRO A 1 102 ? 4.838 -5.339 -7.239 1.00 91.81 102 PRO A N 1
ATOM 846 C CA . PRO A 1 102 ? 5.126 -6.763 -7.198 1.00 91.81 102 PRO A CA 1
ATOM 847 C C . PRO A 1 102 ? 6.633 -7.019 -7.115 1.00 91.81 102 PRO A C 1
ATOM 849 O O . PRO A 1 102 ? 7.451 -6.276 -7.669 1.00 91.81 102 PRO A O 1
ATOM 852 N N . TYR A 1 103 ? 7.001 -8.101 -6.430 1.00 90.56 103 TYR A N 1
ATOM 853 C CA . TYR A 1 103 ? 8.383 -8.558 -6.351 1.00 90.56 103 TYR A CA 1
ATOM 854 C C . TYR A 1 103 ? 8.811 -9.274 -7.627 1.00 90.56 103 TYR A C 1
ATOM 856 O O . TYR A 1 103 ? 8.153 -10.210 -8.071 1.00 90.56 103 TYR A O 1
ATOM 864 N N . GLY A 1 104 ? 9.944 -8.853 -8.184 1.00 88.00 104 GLY A N 1
ATOM 865 C CA . GLY A 1 104 ? 10.680 -9.606 -9.195 1.00 88.00 104 GLY A CA 1
ATOM 866 C C . GLY A 1 104 ? 12.093 -9.945 -8.722 1.00 88.00 104 GLY A C 1
ATOM 867 O O . GLY A 1 104 ? 12.486 -9.636 -7.597 1.00 88.00 104 GLY A O 1
ATOM 868 N N . ASP A 1 105 ? 12.896 -10.508 -9.625 1.00 86.94 105 ASP A N 1
ATOM 869 C CA . ASP A 1 105 ? 14.245 -11.021 -9.326 1.00 86.94 105 ASP A CA 1
ATOM 870 C C . ASP A 1 105 ? 15.223 -9.970 -8.777 1.00 86.94 105 ASP A C 1
ATOM 872 O O . ASP A 1 105 ? 16.223 -10.301 -8.146 1.00 86.94 105 ASP A O 1
ATOM 876 N N . ARG A 1 106 ? 14.962 -8.683 -9.040 1.00 86.88 106 ARG A N 1
ATOM 877 C CA . ARG A 1 106 ? 15.819 -7.553 -8.634 1.00 86.88 106 ARG A CA 1
ATOM 878 C C . ARG A 1 106 ? 15.162 -6.629 -7.606 1.00 86.88 106 ARG A C 1
ATOM 880 O O . ARG A 1 106 ? 15.572 -5.478 -7.469 1.00 86.88 106 ARG A O 1
ATOM 887 N N . GLY A 1 107 ? 14.147 -7.120 -6.898 1.00 88.31 107 GLY A N 1
ATOM 888 C CA . GLY A 1 107 ? 13.378 -6.353 -5.921 1.00 88.31 107 GLY A CA 1
ATOM 889 C C . GLY A 1 107 ? 12.037 -5.880 -6.475 1.00 88.31 107 GLY A C 1
ATOM 890 O O . GLY A 1 107 ? 11.469 -6.503 -7.372 1.00 88.31 107 GLY A O 1
ATOM 891 N N . ILE A 1 108 ? 11.512 -4.791 -5.912 1.00 92.31 108 ILE A N 1
ATOM 892 C CA . ILE A 1 108 ? 10.183 -4.298 -6.279 1.00 92.31 108 ILE A CA 1
ATOM 893 C C . ILE A 1 108 ? 10.176 -3.724 -7.691 1.00 92.31 108 ILE A C 1
ATOM 895 O O . ILE A 1 108 ? 11.060 -2.955 -8.084 1.00 92.31 108 ILE A O 1
ATOM 899 N N . ILE A 1 109 ? 9.154 -4.087 -8.453 1.00 90.19 109 ILE A N 1
ATOM 900 C CA . ILE A 1 109 ? 8.914 -3.533 -9.776 1.00 90.19 109 ILE A CA 1
ATOM 901 C C . ILE A 1 109 ? 8.178 -2.207 -9.590 1.00 90.19 109 ILE A C 1
ATOM 903 O O . ILE A 1 109 ? 7.149 -2.134 -8.925 1.00 90.19 109 ILE A O 1
ATOM 907 N N . VAL A 1 110 ? 8.726 -1.145 -10.178 1.00 86.19 110 VAL A N 1
ATOM 908 C CA . VAL A 1 110 ? 8.131 0.195 -10.185 1.00 86.19 110 VAL A CA 1
ATOM 909 C C . VAL A 1 110 ? 7.846 0.621 -11.618 1.00 86.19 110 VAL A C 1
ATOM 911 O O . VAL A 1 110 ? 8.604 0.296 -12.531 1.00 86.19 110 VAL A O 1
ATOM 914 N N . GLY A 1 111 ? 6.775 1.383 -11.811 1.00 84.81 111 GLY A N 1
ATOM 915 C CA . GLY A 1 111 ? 6.365 1.886 -13.118 1.00 84.81 111 GLY A CA 1
ATOM 916 C C . GLY A 1 111 ? 4.886 1.643 -13.372 1.00 84.81 111 GLY A C 1
ATOM 917 O O . GLY A 1 111 ? 4.161 1.155 -12.510 1.00 84.81 111 GLY A O 1
ATOM 918 N N . THR A 1 112 ? 4.441 1.997 -14.571 1.00 83.94 112 THR A N 1
ATOM 919 C CA . THR A 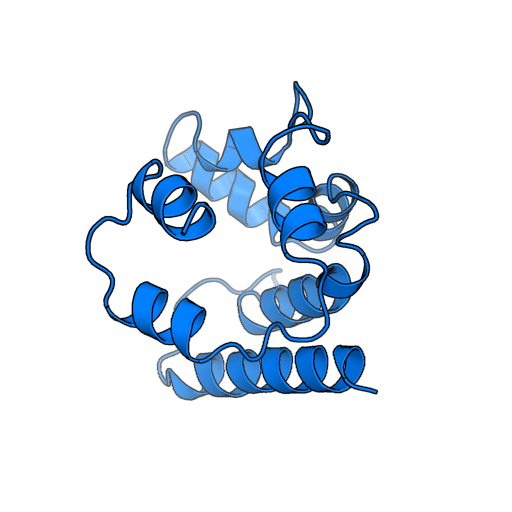1 112 ? 3.048 1.832 -14.982 1.00 83.94 112 THR A CA 1
ATOM 920 C C . THR A 1 112 ? 2.975 0.714 -16.019 1.00 83.94 112 THR A C 1
ATOM 922 O O . THR A 1 112 ? 3.710 0.767 -17.011 1.00 83.94 112 THR A O 1
ATOM 925 N N . PRO A 1 113 ? 2.141 -0.319 -15.810 1.00 86.94 113 PRO A N 1
ATOM 926 C CA . PRO A 1 113 ? 1.953 -1.359 -16.811 1.00 86.94 113 PRO A CA 1
ATOM 927 C C . PRO A 1 113 ? 1.332 -0.765 -18.081 1.00 86.94 113 PRO A C 1
ATOM 929 O O . PRO A 1 113 ? 0.539 0.169 -18.014 1.00 86.94 113 PRO A O 1
ATOM 932 N N . GLN A 1 114 ? 1.671 -1.332 -19.242 1.00 90.50 114 GLN A N 1
ATOM 933 C CA . GLN A 1 114 ? 1.108 -0.899 -20.530 1.00 90.50 114 GLN A CA 1
ATOM 934 C C . GLN A 1 114 ? -0.405 -1.133 -20.605 1.00 90.50 114 GLN A C 1
ATOM 936 O O . GLN A 1 114 ? -1.136 -0.314 -21.152 1.00 90.50 114 GLN A O 1
ATOM 941 N N . ASP A 1 115 ? -0.870 -2.246 -20.034 1.00 92.44 115 ASP A N 1
ATOM 942 C CA . ASP A 1 115 ? -2.293 -2.507 -19.860 1.00 92.44 115 ASP A CA 1
ATOM 943 C C . ASP A 1 115 ? -2.735 -2.063 -18.455 1.00 92.44 115 ASP A C 1
ATOM 945 O O . ASP A 1 115 ? -2.370 -2.716 -17.468 1.00 92.44 115 ASP A O 1
ATOM 949 N N . PRO A 1 116 ? -3.541 -0.993 -18.338 1.00 89.38 116 PRO A N 1
ATOM 950 C CA . PRO A 1 116 ? -4.013 -0.496 -17.051 1.00 89.38 116 PRO A CA 1
ATOM 951 C C . PRO A 1 116 ? -4.916 -1.497 -16.317 1.00 89.38 116 PRO A C 1
ATOM 953 O O . PRO A 1 116 ? -4.984 -1.470 -15.086 1.00 89.38 116 PRO A O 1
ATOM 956 N N . LYS A 1 117 ? -5.577 -2.427 -17.025 1.00 92.69 117 LYS A N 1
ATOM 957 C CA . LYS A 1 117 ? -6.446 -3.440 -16.397 1.00 92.69 117 LYS A CA 1
ATOM 958 C C . LYS A 1 117 ? -5.670 -4.382 -15.482 1.00 92.69 117 LYS A C 1
ATOM 960 O O . LYS A 1 117 ? -6.244 -4.909 -14.533 1.00 92.69 117 LYS A O 1
ATOM 965 N N . ARG A 1 118 ? -4.363 -4.547 -15.721 1.00 89.69 118 ARG A N 1
ATOM 966 C CA . ARG A 1 118 ? -3.459 -5.325 -14.858 1.00 89.69 118 ARG A CA 1
ATOM 967 C C . ARG A 1 118 ? -3.269 -4.696 -13.480 1.00 89.69 118 ARG A C 1
ATOM 969 O O . ARG A 1 118 ? -2.883 -5.408 -12.564 1.00 89.69 118 ARG A O 1
ATOM 976 N N . LEU A 1 119 ? -3.542 -3.398 -13.344 1.00 91.31 119 LEU A N 1
ATOM 977 C CA . LEU A 1 119 ? -3.507 -2.681 -12.073 1.00 91.31 119 LEU A CA 1
ATOM 978 C C . LEU A 1 119 ? -4.913 -2.535 -11.485 1.00 91.31 119 LEU A C 1
ATOM 980 O O . LEU A 1 119 ? -5.150 -2.905 -10.341 1.00 91.31 119 LEU A O 1
ATOM 984 N N . TYR A 1 120 ? -5.861 -2.025 -12.276 1.00 93.56 120 TYR A N 1
ATOM 985 C CA . TYR A 1 120 ? -7.182 -1.666 -11.760 1.00 93.56 120 TYR A CA 1
ATOM 986 C C . TYR A 1 120 ? -8.014 -2.876 -11.345 1.00 93.56 120 TYR A C 1
ATOM 988 O O . TYR A 1 120 ? -8.579 -2.858 -10.256 1.00 93.56 120 TYR A O 1
ATOM 996 N N . ASN A 1 121 ? -8.073 -3.936 -12.160 1.00 96.06 121 ASN A N 1
ATOM 997 C CA . ASN A 1 121 ? -8.929 -5.080 -11.839 1.00 96.06 121 ASN A CA 1
ATOM 998 C C . ASN A 1 121 ? -8.501 -5.764 -10.527 1.00 96.06 121 ASN A C 1
ATOM 1000 O O . ASN A 1 121 ? -9.373 -6.014 -9.695 1.00 96.06 121 ASN A O 1
ATOM 1004 N N . PRO A 1 122 ? -7.200 -6.032 -10.281 1.00 96.88 122 PRO A N 1
ATOM 1005 C CA . PRO A 1 122 ? -6.781 -6.592 -9.001 1.00 96.88 122 PRO A CA 1
ATOM 1006 C C . PRO A 1 122 ? -7.008 -5.646 -7.818 1.00 96.88 122 PRO A C 1
ATOM 1008 O O . PRO A 1 122 ? -7.395 -6.120 -6.755 1.00 96.88 122 PRO A O 1
ATOM 1011 N N . VAL A 1 123 ? -6.811 -4.328 -7.984 1.00 96.62 123 VAL A N 1
ATOM 1012 C CA . VAL A 1 123 ? -7.085 -3.356 -6.907 1.00 96.62 123 VAL A CA 1
ATOM 1013 C C . VAL A 1 123 ? -8.566 -3.364 -6.538 1.00 96.62 123 VAL A C 1
ATOM 1015 O O . VAL A 1 123 ? -8.886 -3.483 -5.360 1.00 96.62 123 VAL A O 1
ATOM 1018 N N . ILE A 1 124 ? -9.464 -3.289 -7.526 1.00 97.31 124 ILE A N 1
ATOM 1019 C CA . ILE A 1 124 ? -10.919 -3.352 -7.308 1.00 97.31 124 ILE A CA 1
ATOM 1020 C C . ILE A 1 124 ? -11.276 -4.641 -6.567 1.00 97.31 124 ILE A C 1
ATOM 1022 O O . ILE A 1 124 ? -11.925 -4.590 -5.527 1.00 97.31 124 ILE A O 1
ATOM 1026 N N . LYS A 1 125 ? -10.753 -5.783 -7.031 1.00 97.38 125 LYS A N 1
ATOM 1027 C CA . LYS A 1 125 ? -10.980 -7.070 -6.373 1.00 97.38 125 LYS A CA 1
ATOM 1028 C C . LYS A 1 125 ? -10.495 -7.078 -4.918 1.00 97.38 125 LYS A C 1
ATOM 1030 O O . LYS A 1 125 ? -11.180 -7.619 -4.059 1.00 97.38 125 LYS A O 1
ATOM 1035 N N . ALA A 1 126 ? -9.331 -6.496 -4.625 1.00 97.94 126 ALA A N 1
ATOM 1036 C CA . ALA A 1 126 ? -8.812 -6.432 -3.260 1.00 97.94 126 ALA A CA 1
ATOM 1037 C C . ALA A 1 126 ? -9.747 -5.639 -2.332 1.00 97.94 126 ALA A C 1
ATOM 1039 O O . ALA A 1 126 ? -9.969 -6.054 -1.193 1.00 97.94 126 ALA A O 1
ATOM 1040 N N . TYR A 1 127 ? -10.334 -4.542 -2.823 1.00 96.69 127 TYR A N 1
ATOM 1041 C CA . TYR A 1 127 ? -11.370 -3.809 -2.094 1.00 96.69 127 TYR A CA 1
ATOM 1042 C C . TYR A 1 127 ? -12.640 -4.642 -1.908 1.00 96.69 127 TYR A C 1
ATOM 1044 O O . TYR A 1 127 ? -13.129 -4.719 -0.783 1.00 96.69 127 TYR A O 1
ATOM 1052 N N . ASP A 1 128 ? -13.145 -5.295 -2.958 1.00 96.56 128 ASP A N 1
ATOM 1053 C CA . ASP A 1 128 ? -14.335 -6.154 -2.870 1.00 96.56 128 ASP A CA 1
ATOM 1054 C C . ASP A 1 128 ? -14.145 -7.267 -1.827 1.00 96.56 128 ASP A C 1
ATOM 1056 O O . ASP A 1 128 ? -15.001 -7.469 -0.962 1.00 96.56 128 ASP A O 1
ATOM 1060 N N . ASP A 1 129 ? -12.989 -7.939 -1.847 1.00 94.56 129 ASP A N 1
ATOM 1061 C CA . ASP A 1 129 ? -12.630 -8.986 -0.886 1.00 94.56 129 ASP A CA 1
ATOM 1062 C C . ASP A 1 129 ? -12.544 -8.431 0.552 1.00 94.56 129 ASP A C 1
ATOM 1064 O O . ASP A 1 129 ? -12.967 -9.091 1.503 1.00 94.56 129 ASP A O 1
ATOM 1068 N N . ALA A 1 130 ? -11.989 -7.226 0.736 1.00 94.19 130 ALA A N 1
ATOM 1069 C CA . ALA A 1 130 ? -11.892 -6.582 2.047 1.00 94.19 130 ALA A CA 1
ATOM 1070 C C . ALA A 1 130 ? -13.271 -6.170 2.584 1.00 94.19 130 ALA A C 1
ATOM 1072 O O . ALA A 1 130 ? -13.581 -6.427 3.746 1.00 94.19 130 ALA A O 1
ATOM 1073 N N . ILE A 1 131 ? -14.124 -5.593 1.735 1.00 91.81 131 ILE A N 1
ATOM 1074 C CA . ILE A 1 131 ? -15.492 -5.198 2.088 1.00 91.81 131 ILE A CA 1
ATOM 1075 C C . ILE A 1 131 ? -16.332 -6.427 2.442 1.00 91.81 131 ILE A C 1
ATOM 1077 O O . ILE A 1 131 ? -17.077 -6.395 3.421 1.00 91.81 131 ILE A O 1
ATOM 1081 N N . ALA A 1 132 ? -16.202 -7.519 1.684 1.00 92.44 132 ALA A N 1
ATOM 1082 C CA . ALA A 1 132 ? -16.910 -8.764 1.965 1.00 92.44 132 ALA A CA 1
ATOM 1083 C C . ALA A 1 132 ? -16.583 -9.314 3.364 1.00 92.44 132 ALA A C 1
ATOM 1085 O O . ALA A 1 132 ? -17.488 -9.767 4.056 1.00 92.44 132 ALA A O 1
ATOM 1086 N N . LYS A 1 133 ? -15.321 -9.209 3.805 1.00 88.38 133 LYS A N 1
ATOM 1087 C CA . LYS A 1 133 ? -14.878 -9.624 5.150 1.00 88.38 133 LYS A CA 1
ATOM 1088 C C . LYS A 1 133 ? -15.375 -8.727 6.282 1.00 88.38 133 LYS A C 1
ATOM 1090 O O . LYS A 1 133 ? -15.448 -9.178 7.414 1.00 88.38 133 LYS A O 1
ATOM 1095 N N . ILE A 1 134 ? -15.662 -7.456 6.004 1.00 85.62 134 ILE A N 1
ATOM 1096 C CA . ILE A 1 134 ? -16.226 -6.533 7.003 1.00 85.62 134 ILE A CA 1
ATOM 1097 C C . ILE A 1 134 ? -17.726 -6.795 7.185 1.00 85.62 134 ILE A C 1
ATOM 1099 O O . ILE A 1 134 ? -18.261 -6.608 8.271 1.00 85.62 134 ILE A O 1
ATOM 1103 N N . LYS A 1 135 ? -18.411 -7.205 6.110 1.00 80.06 135 LYS A N 1
ATOM 1104 C CA . LYS A 1 135 ? -19.859 -7.462 6.101 1.00 80.06 135 LYS A CA 1
ATOM 1105 C C . LYS A 1 135 ? -20.257 -8.862 6.589 1.00 80.06 135 LYS A C 1
ATOM 1107 O O . LYS A 1 135 ? -21.449 -9.084 6.784 1.00 80.06 135 LYS A O 1
ATOM 1112 N N . SER A 1 136 ? -19.306 -9.791 6.696 1.00 62.88 136 SER A N 1
ATOM 1113 C CA . SER A 1 136 ? -19.515 -11.181 7.136 1.00 62.88 136 SER A CA 1
ATOM 1114 C C . SER A 1 136 ? -19.537 -11.308 8.650 1.00 62.88 136 SER A C 1
ATOM 1116 O O . SER A 1 136 ? -20.420 -12.033 9.153 1.00 62.88 136 SER A O 1
#

pLDDT: mean 76.59, std 20.26, range [41.78, 97.94]

Foldseek 3Di:
DVVLVLVCVPDPPDDPVVVVCVVPPPPVDDPPVVVVCVVPPDQDQPPPQLCVQCPDDDPVSNVVSVQVLLFDCNVVVNVVSDDPVCPLCSQLSVQLSCQQFPQDPVTTDHDADPDNCSRPVSNVVSVVVSVVVVVD

Solvent-accessible surface area (backbone atoms only — not comparable to full-atom values): 8423 Å² total; per-residue (Å²): 130,62,69,66,53,62,45,49,72,63,84,58,76,80,56,69,63,58,58,49,50,71,70,69,54,84,64,84,83,54,62,72,66,54,62,49,40,63,76,70,75,76,67,77,74,58,96,81,42,73,70,55,45,61,77,46,81,51,71,73,55,18,59,48,46,52,53,51,32,59,39,91,61,36,44,57,60,58,58,67,73,53,55,79,91,47,57,85,48,50,66,45,54,52,51,48,46,49,64,66,31,36,78,50,101,88,43,66,46,81,80,80,66,93,56,60,61,77,50,50,53,59,48,53,48,44,50,53,56,50,52,52,65,73,76,106

Secondary structure (DSSP, 8-state):
--HHHHHHTTT----HHHHHHHHH---SSS-HHHHHHHHHTS----TT-GGGGGTSS-HHHHHHHHHHHTSTTHHHHHHHTS-GGGGGGHHHHHHHHHHHS-EETTEE--S--SSTHHHHHHHHHHHHHHHHHHH-